Protein AF-A0A7C0UUF5-F1 (afdb_monomer_lite)

Foldseek 3Di:
DQVQQPQNADLVVLLVCLVVVVLVVNVVRPLVVRPLPQ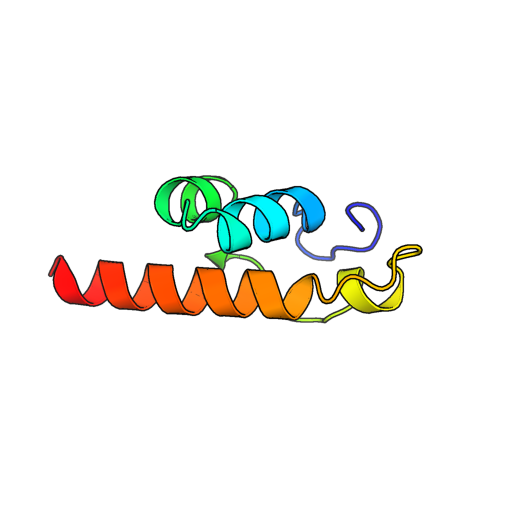RCCVPPPVNDSSSVSSVSSNVVNVVVVVVVD

Radius of gyration: 11.5 Å; chains: 1; bounding box: 28×24×30 Å

pLDDT: mean 95.93, std 5.66, range [58.41, 98.5]

Sequence (69 aa):
CVDVCPMGLVPTRLYSLALADMFSEAKRLGALDCIECGCCSYVCPAGLKLVHGIRFAKSEIMMQMRKAG

Secondary structure (DSSP, 8-state):
--TT-TT---HHHHHHHHHTT-HHHHHHTTGGG-----HHHHT-TT---HHHHHHHHHHHHHHHHHH--

Structure (mmCIF, N/CA/C/O backbone):
data_AF-A0A7C0UUF5-F1
#
_entry.id   AF-A0A7C0UUF5-F1
#
loop_
_atom_site.group_PDB
_atom_site.id
_atom_site.type_symbol
_atom_site.label_atom_id
_atom_site.label_alt_id
_atom_site.label_comp_id
_atom_site.label_asym_id
_atom_site.label_entity_id
_atom_site.label_seq_id
_atom_site.pdbx_PDB_ins_code
_atom_site.Cartn_x
_atom_site.Cartn_y
_atom_site.Cartn_z
_atom_site.occupancy
_atom_site.B_iso_or_equiv
_atom_site.auth_seq_id
_atom_site.auth_comp_id
_atom_site.auth_asym_id
_atom_site.auth_atom_id
_atom_site.pdbx_PDB_model_num
ATOM 1 N N . CYS A 1 1 ? 3.361 -5.119 -10.436 1.00 86.56 1 CYS A N 1
ATOM 2 C CA . CYS A 1 1 ? 2.846 -5.017 -9.044 1.00 86.56 1 CYS A CA 1
ATOM 3 C C . CYS A 1 1 ? 1.690 -5.972 -8.774 1.00 86.56 1 CYS A C 1
ATOM 5 O O . CYS A 1 1 ? 1.744 -6.641 -7.753 1.00 86.56 1 CYS A O 1
ATOM 7 N N . VAL A 1 2 ? 0.668 -6.012 -9.639 1.00 93.44 2 VAL A N 1
ATOM 8 C CA . VAL A 1 2 ? -0.453 -6.968 -9.538 1.00 93.44 2 VAL A CA 1
ATOM 9 C C . VAL A 1 2 ? 0.047 -8.397 -9.749 1.00 93.44 2 VAL A C 1
ATOM 11 O O . VAL A 1 2 ? -0.138 -9.232 -8.875 1.00 93.44 2 VAL A O 1
ATOM 14 N N . ASP A 1 3 ? 0.809 -8.628 -10.820 1.00 94.62 3 ASP A N 1
ATOM 15 C CA . ASP A 1 3 ? 1.280 -9.969 -11.220 1.00 94.62 3 ASP A CA 1
ATOM 16 C C . ASP A 1 3 ? 2.191 -10.654 -10.191 1.00 94.62 3 ASP A C 1
ATOM 18 O O . ASP A 1 3 ? 2.336 -11.869 -10.191 1.00 94.62 3 ASP A O 1
ATOM 22 N N . VAL A 1 4 ? 2.811 -9.873 -9.302 1.00 95.62 4 VAL A N 1
ATOM 23 C CA . VAL A 1 4 ? 3.703 -10.377 -8.244 1.00 95.62 4 VAL A CA 1
ATOM 24 C C . VAL A 1 4 ? 3.035 -10.406 -6.871 1.00 95.62 4 VAL A C 1
ATOM 26 O O . VAL A 1 4 ? 3.687 -10.721 -5.878 1.00 95.62 4 VAL A O 1
ATOM 29 N N . CYS A 1 5 ? 1.775 -9.977 -6.767 1.00 97.31 5 CYS A N 1
ATOM 30 C CA . CYS A 1 5 ? 1.084 -9.923 -5.490 1.00 97.31 5 CYS A CA 1
ATOM 31 C C . CYS A 1 5 ? 0.523 -11.312 -5.150 1.00 97.31 5 CYS A C 1
ATOM 33 O O . CYS A 1 5 ? -0.392 -11.763 -5.836 1.00 97.31 5 CYS A O 1
ATOM 35 N N . PRO A 1 6 ? 0.974 -11.966 -4.062 1.00 96.06 6 PRO A N 1
ATOM 36 C CA . PRO A 1 6 ? 0.482 -13.297 -3.695 1.00 96.06 6 PRO A CA 1
ATOM 37 C C . PRO A 1 6 ? -0.996 -13.298 -3.278 1.00 96.06 6 PRO A C 1
ATOM 39 O O . PRO A 1 6 ? -1.643 -14.335 -3.306 1.00 96.06 6 PRO A O 1
ATOM 42 N N . MET A 1 7 ? -1.532 -12.130 -2.912 1.00 97.44 7 MET A N 1
ATOM 43 C CA . MET A 1 7 ? -2.929 -11.949 -2.508 1.00 97.44 7 MET A CA 1
ATOM 44 C C . MET A 1 7 ? -3.832 -11.498 -3.666 1.00 97.44 7 MET A C 1
ATOM 46 O O . MET A 1 7 ? -4.999 -11.202 -3.440 1.00 97.44 7 MET A O 1
ATOM 50 N N . GLY A 1 8 ? -3.298 -11.365 -4.889 1.00 96.06 8 GLY A N 1
ATOM 51 C CA . GLY A 1 8 ? -4.07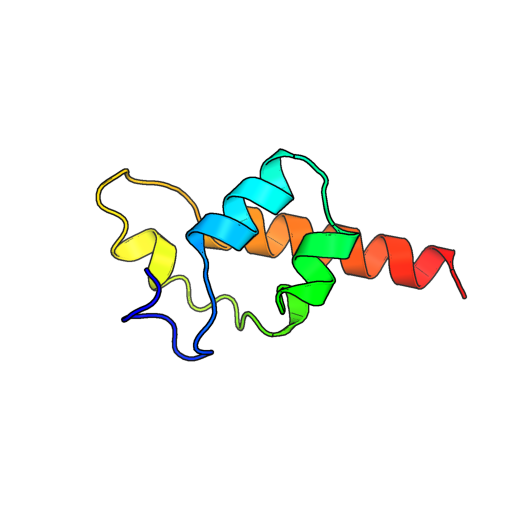3 -10.904 -6.048 1.00 96.06 8 GLY A CA 1
ATOM 52 C C . GLY A 1 8 ? -4.604 -9.468 -5.933 1.00 96.06 8 GLY A C 1
ATOM 53 O O . GLY A 1 8 ? -5.583 -9.116 -6.583 1.00 96.06 8 GLY A O 1
ATOM 54 N N . LEU A 1 9 ? -3.988 -8.630 -5.093 1.00 97.38 9 LEU A N 1
ATOM 55 C CA . LEU A 1 9 ? -4.426 -7.249 -4.873 1.00 97.38 9 LEU A CA 1
ATOM 56 C C . LEU A 1 9 ? -3.995 -6.321 -6.016 1.00 97.38 9 LEU A C 1
ATOM 58 O O . LEU A 1 9 ? -3.212 -6.687 -6.896 1.00 97.38 9 LEU A O 1
ATOM 62 N N . VAL A 1 10 ? -4.433 -5.059 -5.935 1.00 97.31 10 VAL A N 1
ATOM 63 C CA . VAL A 1 10 ? -3.974 -3.961 -6.801 1.00 97.31 10 VAL A CA 1
ATOM 64 C C . VAL A 1 10 ? -3.128 -2.962 -5.992 1.00 97.31 10 VAL A C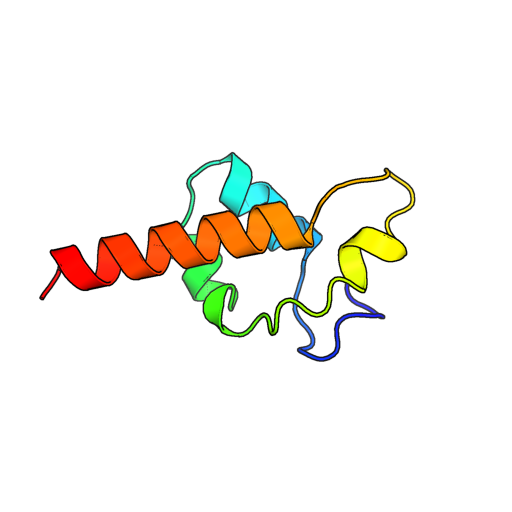 1
ATOM 66 O O . VAL A 1 10 ? -3.634 -1.912 -5.586 1.00 97.31 10 VAL A O 1
ATOM 69 N N . PRO A 1 11 ? -1.826 -3.243 -5.733 1.00 97.19 11 PRO A N 1
ATOM 70 C CA . PRO A 1 11 ? -1.013 -2.460 -4.799 1.00 97.19 11 PRO A CA 1
ATOM 71 C C . PRO A 1 11 ? -0.872 -0.986 -5.166 1.00 97.19 11 PRO A C 1
ATOM 73 O O . PRO A 1 11 ? -0.817 -0.138 -4.284 1.00 97.19 11 PRO A O 1
ATOM 76 N N . THR A 1 12 ? -0.816 -0.669 -6.461 1.00 97.25 12 THR A N 1
ATOM 77 C CA . THR A 1 12 ? -0.713 0.713 -6.947 1.00 97.25 12 THR A CA 1
ATOM 78 C C . THR A 1 12 ? -1.964 1.515 -6.609 1.00 97.25 12 THR A C 1
ATOM 80 O O . THR A 1 12 ? -1.852 2.636 -6.127 1.00 97.25 12 THR A O 1
ATOM 83 N N . ARG A 1 13 ? -3.154 0.925 -6.778 1.00 98.00 13 ARG A N 1
ATOM 84 C CA . ARG A 1 13 ? -4.421 1.576 -6.431 1.00 98.00 13 ARG A CA 1
ATOM 85 C C . ARG A 1 13 ? -4.573 1.733 -4.922 1.00 98.00 13 ARG A C 1
ATOM 87 O O . ARG A 1 13 ? -4.946 2.811 -4.475 1.00 98.00 13 ARG A O 1
ATOM 94 N N . LEU A 1 14 ? -4.243 0.699 -4.146 1.00 98.31 14 LEU A N 1
ATOM 95 C CA . LEU A 1 14 ? -4.249 0.771 -2.681 1.00 98.31 14 LEU A CA 1
ATOM 96 C C . LEU A 1 14 ? -3.291 1.849 -2.161 1.00 98.31 14 LEU A C 1
ATOM 98 O O . LEU A 1 14 ? -3.650 2.604 -1.266 1.00 98.31 14 LEU A O 1
ATOM 102 N N . TYR A 1 15 ? -2.103 1.960 -2.757 1.00 98.19 15 TYR A N 1
ATOM 103 C CA . TYR A 1 15 ? -1.144 3.013 -2.439 1.00 98.19 15 TYR A CA 1
ATOM 104 C C . TYR A 1 15 ? -1.698 4.413 -2.740 1.00 98.19 15 TYR A C 1
ATOM 106 O O . TYR A 1 15 ? -1.627 5.284 -1.881 1.00 98.19 15 TYR A O 1
ATOM 114 N N . SER A 1 16 ? -2.305 4.631 -3.912 1.00 98.19 16 SER A N 1
ATOM 115 C CA . SER A 1 16 ? -2.933 5.920 -4.238 1.00 98.19 16 SER A CA 1
ATOM 116 C C . SER A 1 16 ? -4.067 6.283 -3.278 1.00 98.19 16 SER A C 1
ATOM 118 O O . SER A 1 16 ? -4.166 7.433 -2.867 1.00 98.19 16 SER A O 1
ATOM 120 N N . LEU A 1 17 ? -4.899 5.310 -2.891 1.00 98.50 17 LEU A N 1
ATOM 121 C CA . LEU A 1 17 ? -5.965 5.523 -1.908 1.00 98.50 17 LEU A CA 1
ATOM 122 C C . LEU A 1 17 ? -5.401 5.860 -0.523 1.00 98.50 17 LEU A C 1
ATOM 124 O O . LEU A 1 17 ? -5.958 6.712 0.159 1.00 98.50 17 LEU A O 1
ATOM 128 N N . ALA A 1 18 ? -4.286 5.234 -0.136 1.00 98.00 18 ALA A N 1
ATOM 129 C CA . ALA A 1 18 ? -3.589 5.536 1.109 1.00 98.00 18 ALA A CA 1
ATOM 130 C C . ALA A 1 18 ? -3.050 6.973 1.142 1.00 98.00 18 ALA A C 1
ATOM 132 O O . ALA A 1 18 ? -3.159 7.630 2.165 1.00 98.00 18 ALA A O 1
ATOM 133 N N . LEU A 1 19 ? -2.492 7.467 0.030 1.00 97.81 19 LEU A N 1
ATOM 134 C CA . LEU A 1 19 ? -2.009 8.851 -0.074 1.00 97.81 19 LEU A CA 1
ATOM 135 C C . LEU A 1 19 ? -3.135 9.892 -0.091 1.00 97.81 19 LEU A C 1
ATOM 137 O O . LEU A 1 19 ? -2.891 11.053 0.214 1.00 97.81 19 LEU A O 1
ATOM 141 N N . ALA A 1 20 ? -4.338 9.487 -0.492 1.00 98.38 20 ALA A N 1
ATOM 142 C CA . ALA A 1 20 ? -5.517 10.343 -0.545 1.00 98.38 20 ALA A CA 1
ATOM 143 C C . ALA A 1 20 ? -6.391 10.240 0.722 1.00 98.38 20 ALA A C 1
ATOM 145 O O . ALA A 1 20 ? -7.530 10.700 0.701 1.00 98.38 20 ALA A O 1
ATOM 146 N N . ASP A 1 21 ? -5.908 9.575 1.779 1.00 98.12 21 ASP A N 1
ATOM 147 C CA . ASP A 1 21 ? -6.651 9.284 3.015 1.00 98.12 21 ASP A CA 1
ATOM 148 C C . ASP A 1 21 ? -8.017 8.593 2.786 1.00 98.12 21 ASP A C 1
ATOM 150 O O . ASP A 1 21 ? -8.924 8.614 3.622 1.00 98.12 21 ASP A O 1
ATOM 154 N N . MET A 1 22 ? -8.179 7.910 1.647 1.00 98.31 22 MET A N 1
ATOM 155 C CA . MET A 1 22 ? -9.411 7.221 1.251 1.00 98.31 22 MET A CA 1
ATOM 156 C C . MET A 1 22 ? -9.476 5.810 1.855 1.00 98.31 22 MET A C 1
ATOM 158 O O . MET A 1 22 ? -9.608 4.805 1.149 1.00 98.31 22 MET A O 1
ATOM 162 N N . PHE A 1 23 ? -9.379 5.717 3.181 1.00 98.06 23 PHE A N 1
ATOM 163 C CA . PHE A 1 23 ? -9.228 4.448 3.904 1.00 98.06 23 PHE A CA 1
ATOM 164 C C . PHE A 1 23 ? -10.437 3.515 3.791 1.00 98.06 23 PHE A C 1
ATOM 166 O O . PHE A 1 23 ? -10.263 2.302 3.674 1.00 98.06 23 PHE A O 1
ATOM 173 N N . SER A 1 24 ? -11.656 4.055 3.743 1.00 97.19 24 SER A N 1
ATOM 174 C CA . SER A 1 24 ? -12.875 3.261 3.526 1.00 97.19 24 SER A CA 1
ATOM 175 C C . SER A 1 24 ? -12.861 2.543 2.176 1.00 97.19 24 SER A C 1
ATOM 177 O O . SER A 1 24 ? -13.216 1.369 2.077 1.00 97.19 24 SER A O 1
ATOM 179 N N . GLU A 1 25 ? -12.394 3.230 1.135 1.00 98.19 25 GLU A N 1
ATOM 180 C CA . GLU A 1 25 ? -12.280 2.670 -0.209 1.00 98.19 25 GLU A CA 1
ATOM 181 C C . GLU A 1 25 ? -11.103 1.692 -0.301 1.00 98.19 25 GLU A C 1
ATOM 183 O O . GLU A 1 25 ? -11.233 0.616 -0.883 1.00 98.19 25 GLU A O 1
ATOM 188 N N . ALA A 1 26 ? -9.976 2.008 0.346 1.00 98.25 26 ALA A N 1
ATOM 189 C CA . ALA A 1 26 ? -8.849 1.086 0.463 1.00 98.25 26 ALA A CA 1
ATOM 190 C C . ALA A 1 26 ? -9.272 -0.223 1.153 1.00 98.25 26 ALA A C 1
ATOM 192 O O . ALA A 1 26 ? -8.934 -1.307 0.678 1.00 98.25 26 ALA A O 1
ATOM 193 N N . LYS A 1 27 ? -10.072 -0.139 2.225 1.00 98.00 27 LYS A N 1
ATOM 194 C CA . LYS A 1 27 ? -10.659 -1.305 2.902 1.00 98.00 27 LYS A CA 1
ATOM 195 C C . LYS A 1 27 ? -11.526 -2.125 1.948 1.00 98.00 27 LYS A C 1
ATOM 197 O O . LYS A 1 27 ? -11.358 -3.338 1.891 1.00 98.00 27 LYS A O 1
ATOM 202 N N . ARG A 1 28 ? -12.415 -1.476 1.186 1.00 97.75 28 ARG A N 1
ATOM 203 C CA . ARG A 1 28 ? -13.284 -2.140 0.198 1.00 97.75 28 ARG A CA 1
ATOM 204 C C . ARG A 1 28 ? -12.493 -2.849 -0.904 1.00 97.75 28 ARG A C 1
ATOM 206 O O . ARG A 1 28 ? -12.936 -3.876 -1.402 1.00 97.75 28 ARG A O 1
ATOM 213 N N . LEU A 1 29 ? -11.319 -2.326 -1.251 1.00 97.38 29 LEU A N 1
ATOM 214 C CA . LEU A 1 29 ? -10.401 -2.912 -2.228 1.00 97.38 29 LEU A CA 1
ATOM 215 C C . LEU A 1 29 ? -9.453 -3.974 -1.623 1.00 97.38 29 LEU A C 1
ATOM 217 O O . LEU A 1 29 ? -8.502 -4.393 -2.280 1.00 97.38 29 LEU A O 1
A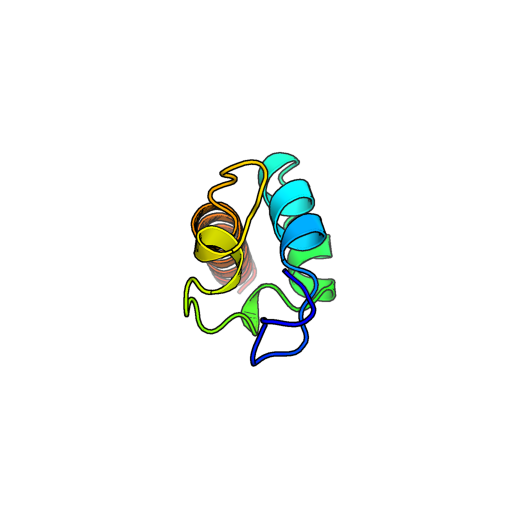TOM 221 N N . GLY A 1 30 ? -9.672 -4.400 -0.376 1.00 97.50 30 GLY A N 1
ATOM 222 C CA . GLY A 1 30 ? -8.891 -5.471 0.248 1.00 97.50 30 GLY A CA 1
ATOM 223 C C . GLY A 1 30 ? -7.559 -5.021 0.856 1.00 97.50 30 GLY A C 1
ATOM 224 O O . GLY A 1 30 ? -6.629 -5.815 0.971 1.00 97.50 30 GLY A O 1
ATOM 225 N N . ALA A 1 31 ? -7.420 -3.753 1.275 1.00 97.94 31 ALA A N 1
ATOM 226 C CA . ALA A 1 31 ? -6.202 -3.280 1.956 1.00 97.94 31 ALA A CA 1
ATOM 227 C C . ALA A 1 31 ? -5.803 -4.163 3.154 1.00 97.94 31 ALA A C 1
ATOM 229 O O . ALA A 1 31 ? -4.614 -4.376 3.400 1.00 97.94 31 ALA A O 1
ATOM 230 N N . LEU A 1 32 ? -6.794 -4.684 3.887 1.00 97.94 32 LEU A N 1
ATOM 231 C CA . LEU A 1 32 ? -6.581 -5.539 5.055 1.00 97.94 32 LEU A CA 1
ATOM 232 C C . LEU A 1 32 ? -6.046 -6.933 4.694 1.00 97.94 32 LEU A C 1
ATOM 234 O O . LEU A 1 32 ? -5.335 -7.516 5.509 1.00 97.94 32 LEU A O 1
ATOM 238 N N . ASP A 1 33 ? -6.281 -7.408 3.469 1.00 98.12 33 ASP A N 1
ATOM 239 C CA . ASP A 1 33 ? -5.823 -8.720 2.995 1.00 98.12 33 ASP A CA 1
ATOM 240 C C . ASP A 1 33 ? -4.331 -8.723 2.632 1.00 98.12 33 ASP A C 1
ATOM 242 O O . ASP A 1 33 ? -3.715 -9.773 2.467 1.00 98.12 33 ASP A O 1
ATOM 246 N N . CYS A 1 34 ? -3.706 -7.549 2.493 1.00 97.94 34 CYS A N 1
ATOM 247 C CA . CYS A 1 34 ? -2.294 -7.469 2.133 1.00 97.94 34 CYS A CA 1
ATOM 248 C C . CYS A 1 34 ? -1.415 -8.101 3.221 1.00 97.94 34 CYS A C 1
ATOM 250 O O . CYS A 1 34 ? -1.342 -7.587 4.323 1.00 97.94 34 CYS A O 1
ATOM 252 N N . ILE A 1 35 ? -0.651 -9.148 2.924 1.00 98.06 35 ILE A N 1
ATOM 253 C CA . ILE A 1 35 ? 0.237 -9.796 3.914 1.00 98.06 35 ILE A CA 1
ATOM 254 C C . ILE A 1 35 ? 1.593 -9.096 4.112 1.00 98.06 35 ILE A C 1
ATOM 256 O O . ILE A 1 35 ? 2.509 -9.664 4.692 1.00 98.06 35 ILE A O 1
ATOM 260 N N . GLU A 1 36 ? 1.761 -7.883 3.580 1.00 97.62 36 GLU A N 1
ATOM 261 C CA . GLU A 1 36 ? 2.966 -7.057 3.772 1.00 97.62 36 GLU A CA 1
ATOM 262 C C . GLU A 1 36 ? 4.282 -7.681 3.256 1.00 97.62 36 GLU A C 1
ATOM 264 O O . GLU A 1 36 ? 5.366 -7.243 3.625 1.00 97.62 36 GLU A O 1
ATOM 269 N N . CYS A 1 37 ? 4.204 -8.630 2.314 1.00 97.62 37 CYS A N 1
ATOM 270 C CA . CYS A 1 37 ? 5.363 -9.321 1.723 1.00 97.62 37 CYS A CA 1
ATOM 271 C C . CYS A 1 37 ? 6.380 -8.413 1.000 1.00 97.62 37 CYS A C 1
ATOM 273 O O . CYS A 1 37 ? 7.509 -8.820 0.753 1.00 97.62 37 CYS A O 1
ATOM 275 N N . GLY A 1 38 ? 5.990 -7.199 0.598 1.00 96.38 38 GLY A N 1
ATOM 276 C CA . GLY A 1 38 ? 6.893 -6.233 -0.036 1.00 96.38 38 GLY A CA 1
ATOM 277 C C . GLY A 1 38 ? 7.216 -6.469 -1.518 1.00 96.38 38 GLY A C 1
ATOM 278 O O . GLY A 1 38 ? 7.811 -5.581 -2.131 1.00 96.38 38 GLY A O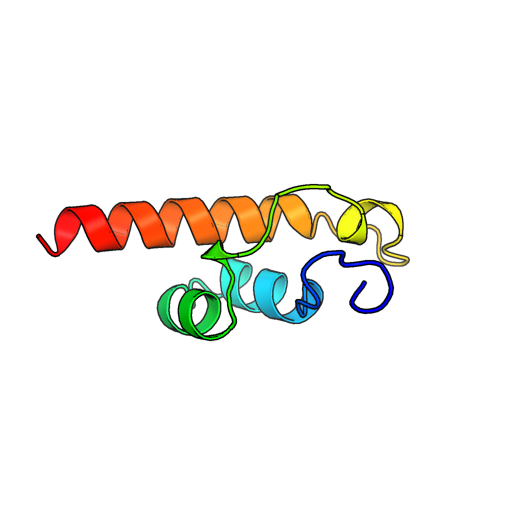 1
ATOM 279 N N . CYS A 1 39 ? 6.770 -7.575 -2.131 1.00 97.06 39 CYS A N 1
ATOM 280 C CA . CYS A 1 39 ? 7.054 -7.907 -3.538 1.00 97.06 39 CYS A CA 1
ATOM 281 C C . CYS A 1 39 ? 6.699 -6.766 -4.503 1.00 97.06 39 CYS A C 1
ATOM 283 O O . CYS A 1 39 ? 7.458 -6.458 -5.417 1.00 97.06 39 CYS A O 1
ATOM 285 N N . CYS A 1 40 ? 5.570 -6.089 -4.271 1.00 97.12 40 CYS A N 1
ATOM 286 C CA . CYS A 1 40 ? 5.124 -4.972 -5.099 1.00 97.12 40 CYS A CA 1
ATOM 287 C C . CYS A 1 40 ? 6.074 -3.767 -5.061 1.00 97.12 40 CYS A C 1
ATOM 289 O O . CYS A 1 40 ? 6.276 -3.144 -6.099 1.00 97.12 40 CYS A O 1
ATOM 291 N N . SER A 1 41 ? 6.661 -3.452 -3.902 1.00 96.94 41 SER A N 1
ATOM 292 C CA . SER A 1 41 ? 7.640 -2.367 -3.765 1.00 96.94 41 SER A CA 1
ATOM 293 C C . SER A 1 41 ? 8.959 -2.735 -4.433 1.00 96.94 41 SER A C 1
ATOM 295 O O . SER A 1 41 ? 9.555 -1.895 -5.094 1.00 96.94 41 SER A O 1
ATOM 297 N N . TYR A 1 42 ? 9.398 -3.987 -4.271 1.00 97.12 42 TYR A N 1
ATOM 298 C CA . TYR A 1 42 ? 10.666 -4.465 -4.818 1.00 97.12 42 TYR A CA 1
ATOM 299 C C . TYR A 1 42 ? 10.696 -4.406 -6.350 1.00 97.12 42 TYR A C 1
ATOM 301 O O . TYR A 1 42 ? 11.659 -3.916 -6.926 1.00 97.12 42 TYR A O 1
ATOM 309 N N . VAL A 1 43 ? 9.621 -4.845 -7.015 1.00 96.50 43 VAL A N 1
ATOM 310 C CA . VAL A 1 43 ? 9.560 -4.856 -8.489 1.00 96.50 43 VAL A CA 1
ATOM 311 C C . VAL A 1 43 ? 9.112 -3.528 -9.103 1.00 96.50 43 VAL A C 1
ATOM 313 O O . VAL A 1 43 ? 8.928 -3.450 -10.316 1.00 96.50 43 VAL A O 1
ATOM 316 N N . CYS A 1 44 ? 8.826 -2.501 -8.298 1.00 95.62 44 CYS A N 1
ATOM 317 C CA . CYS A 1 44 ? 8.231 -1.274 -8.812 1.00 95.62 44 CYS A CA 1
ATOM 318 C C . CYS A 1 44 ? 9.252 -0.490 -9.660 1.00 95.62 44 CYS A C 1
ATOM 320 O O . CYS A 1 44 ? 10.226 0.012 -9.099 1.00 95.62 44 CYS A O 1
ATOM 322 N N . PRO A 1 45 ? 9.018 -0.281 -10.971 1.00 94.06 45 PRO A N 1
ATOM 323 C CA . PRO A 1 45 ? 9.969 0.438 -11.826 1.00 94.06 45 PRO A CA 1
ATOM 324 C C . PRO A 1 45 ? 10.078 1.927 -11.465 1.00 94.06 45 PRO A C 1
ATOM 326 O O . PRO A 1 45 ? 11.106 2.549 -11.696 1.00 94.06 45 PRO A O 1
ATOM 329 N N . ALA A 1 46 ? 9.031 2.494 -10.860 1.00 95.81 46 ALA A N 1
ATOM 330 C CA . ALA A 1 46 ? 9.011 3.871 -10.375 1.00 95.81 46 ALA A CA 1
ATOM 331 C C . ALA A 1 46 ? 9.629 4.036 -8.970 1.00 95.81 46 ALA A C 1
ATOM 333 O O . ALA A 1 46 ? 9.608 5.133 -8.420 1.00 95.81 46 ALA A O 1
ATOM 334 N N . GLY A 1 47 ? 10.120 2.956 -8.346 1.00 94.38 47 GLY A N 1
ATOM 335 C CA . GLY A 1 47 ? 10.709 3.001 -7.002 1.00 94.38 47 GLY A CA 1
ATOM 336 C C . GLY A 1 47 ? 9.719 3.342 -5.879 1.00 94.38 47 GLY A C 1
ATOM 337 O O . GLY A 1 47 ? 10.129 3.728 -4.783 1.00 94.38 47 GLY A O 1
ATOM 338 N N . LEU A 1 48 ? 8.409 3.217 -6.126 1.00 96.31 48 LEU A N 1
ATOM 339 C CA . LEU A 1 48 ? 7.392 3.530 -5.126 1.00 96.31 48 LEU A CA 1
ATOM 340 C C . LEU A 1 48 ? 7.426 2.529 -3.968 1.00 96.31 48 LEU A C 1
ATOM 342 O O . LEU A 1 48 ? 7.444 1.310 -4.145 1.00 96.31 48 LEU A O 1
ATOM 346 N N . LYS A 1 49 ? 7.316 3.062 -2.752 1.00 96.44 49 LYS A N 1
ATOM 347 C CA . LYS A 1 49 ? 7.230 2.296 -1.504 1.00 96.44 49 LYS A CA 1
ATOM 348 C C . LYS A 1 49 ? 5.805 1.767 -1.268 1.00 96.44 49 LYS A C 1
ATOM 350 O O . LYS A 1 49 ? 5.193 2.066 -0.244 1.00 96.44 49 LYS A O 1
ATOM 355 N N . LEU A 1 50 ? 5.279 0.983 -2.212 1.00 97.44 50 LEU A N 1
ATOM 356 C CA . LEU A 1 50 ? 3.876 0.540 -2.240 1.00 97.44 50 LEU A CA 1
ATOM 357 C C . LEU A 1 50 ? 3.438 -0.140 -0.936 1.00 97.44 50 LEU A C 1
ATOM 359 O O . LEU A 1 50 ? 2.430 0.246 -0.349 1.00 97.44 50 LEU A O 1
ATOM 363 N N . VAL A 1 51 ? 4.224 -1.096 -0.435 1.00 97.94 51 VAL A N 1
ATOM 364 C CA . VAL A 1 51 ? 3.915 -1.813 0.814 1.00 97.94 51 VAL A CA 1
ATOM 365 C C . VAL A 1 51 ? 3.837 -0.876 2.021 1.00 97.94 51 VAL A C 1
ATOM 367 O O . VAL A 1 51 ? 3.002 -1.088 2.889 1.00 97.94 51 VAL A O 1
ATOM 370 N N . HIS A 1 52 ? 4.643 0.191 2.070 1.00 98.06 52 HIS A N 1
ATOM 371 C CA . HIS A 1 52 ? 4.600 1.149 3.177 1.00 98.06 52 HIS A CA 1
ATOM 372 C C . HIS A 1 52 ? 3.299 1.957 3.169 1.00 98.06 52 HIS A C 1
ATOM 374 O O . HIS A 1 52 ? 2.692 2.120 4.222 1.00 98.06 52 HIS A O 1
ATOM 380 N N . GLY A 1 53 ? 2.827 2.397 1.996 1.00 98.06 53 GLY A N 1
ATOM 381 C CA . GLY A 1 53 ? 1.527 3.070 1.897 1.00 98.06 53 GLY A CA 1
ATOM 382 C C . GLY A 1 53 ? 0.361 2.141 2.246 1.00 98.06 53 GLY A C 1
ATOM 383 O O . GLY A 1 53 ? -0.558 2.546 2.949 1.00 98.06 53 GLY A O 1
ATOM 384 N N . ILE A 1 54 ? 0.423 0.866 1.850 1.00 98.19 54 ILE A N 1
ATOM 385 C CA . ILE A 1 54 ? -0.614 -0.115 2.215 1.00 98.19 54 ILE A CA 1
ATOM 386 C C . ILE A 1 54 ? -0.612 -0.384 3.729 1.00 98.19 54 ILE A C 1
ATOM 388 O O . ILE A 1 54 ? -1.678 -0.442 4.337 1.00 98.19 54 ILE A O 1
ATOM 392 N N . ARG A 1 55 ? 0.567 -0.490 4.357 1.00 98.38 55 ARG A N 1
ATOM 393 C CA . ARG A 1 55 ? 0.715 -0.612 5.821 1.00 98.38 55 ARG A CA 1
ATOM 394 C C . ARG A 1 55 ? 0.125 0.585 6.558 1.00 98.38 55 ARG A C 1
ATOM 396 O O . ARG A 1 55 ? -0.580 0.401 7.547 1.00 98.38 55 ARG A O 1
ATOM 403 N N . PHE A 1 56 ? 0.377 1.791 6.052 1.00 98.38 56 PHE A N 1
ATOM 404 C CA . PHE A 1 56 ? -0.237 3.009 6.568 1.00 98.38 56 PHE A CA 1
ATOM 4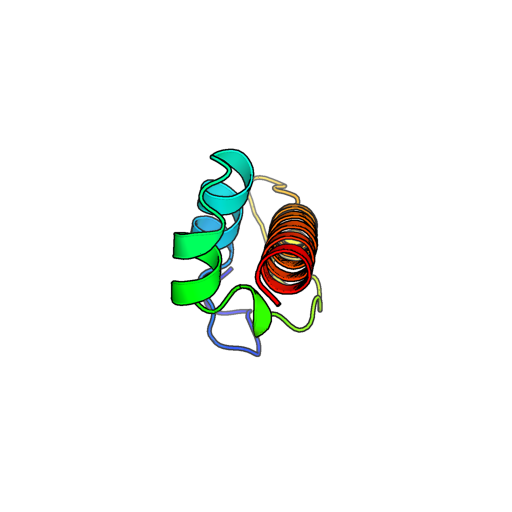05 C C . PHE A 1 56 ? -1.769 2.938 6.480 1.00 98.38 56 PHE A C 1
ATOM 407 O O . PHE A 1 56 ? -2.434 3.031 7.508 1.00 98.38 56 PHE A O 1
ATOM 414 N N . ALA A 1 57 ? -2.329 2.634 5.303 1.00 98.25 57 ALA A N 1
ATOM 415 C CA . ALA A 1 57 ? -3.778 2.488 5.145 1.00 98.25 57 ALA A CA 1
ATOM 416 C C . ALA A 1 57 ? -4.381 1.429 6.078 1.00 98.25 57 ALA A C 1
ATOM 418 O O . ALA A 1 57 ? -5.425 1.666 6.679 1.00 98.25 57 ALA A O 1
ATOM 419 N N . LYS A 1 58 ? -3.727 0.275 6.249 1.00 98.19 58 LYS A N 1
ATOM 420 C CA . LYS A 1 58 ? -4.162 -0.753 7.205 1.00 98.19 58 LYS A CA 1
ATOM 421 C C . LYS A 1 58 ? -4.234 -0.225 8.636 1.00 98.19 58 LYS A C 1
ATOM 423 O O . LYS A 1 58 ? -5.220 -0.489 9.320 1.00 98.19 58 LYS A O 1
ATOM 428 N N . SER A 1 59 ? -3.201 0.491 9.084 1.00 98.06 59 SER A N 1
ATOM 429 C CA . SER A 1 59 ? -3.155 1.087 10.424 1.00 98.06 59 SER A CA 1
ATOM 430 C C . SER A 1 59 ? -4.325 2.044 10.645 1.00 98.06 59 SER A C 1
ATOM 432 O O . SER A 1 59 ? -5.034 1.928 11.645 1.00 98.06 59 SER A O 1
ATOM 434 N N . GLU A 1 60 ? -4.582 2.923 9.677 1.00 98.19 60 GLU A N 1
ATOM 435 C CA . GLU A 1 60 ? -5.682 3.888 9.738 1.00 98.19 60 GLU A CA 1
ATOM 436 C C . GLU A 1 60 ? -7.051 3.200 9.746 1.00 98.19 60 GLU A C 1
ATOM 438 O O . GLU A 1 60 ? -7.896 3.511 10.587 1.00 98.19 60 GLU A O 1
ATOM 443 N N . ILE A 1 61 ? -7.254 2.184 8.900 1.00 97.88 61 ILE A N 1
ATOM 444 C CA . ILE A 1 61 ? -8.483 1.378 8.897 1.00 97.88 61 ILE A CA 1
ATOM 445 C C . ILE A 1 61 ? -8.708 0.725 10.267 1.00 97.88 61 ILE A C 1
ATOM 447 O O . ILE A 1 61 ? -9.813 0.787 10.809 1.00 97.88 61 ILE A O 1
ATOM 451 N N . MET A 1 62 ? -7.674 0.112 10.851 1.00 96.75 62 MET A N 1
ATOM 452 C CA . MET A 1 62 ? -7.777 -0.516 12.170 1.00 96.75 62 MET A CA 1
ATOM 453 C C . MET A 1 62 ? -8.078 0.511 13.266 1.00 96.75 62 MET A C 1
ATOM 455 O O . MET A 1 62 ? -8.895 0.240 14.146 1.00 96.75 62 MET A O 1
ATOM 459 N N . MET A 1 63 ? -7.470 1.700 13.214 1.00 96.38 63 MET A N 1
ATOM 460 C CA . MET A 1 63 ? -7.766 2.773 14.164 1.00 96.38 63 MET A CA 1
ATOM 461 C C . MET A 1 63 ? -9.222 3.244 14.047 1.00 96.38 63 MET A C 1
ATOM 463 O O . MET A 1 63 ? -9.888 3.413 15.067 1.00 96.38 63 MET A O 1
ATOM 467 N N . GLN A 1 64 ? -9.736 3.423 12.828 1.00 94.75 64 GLN A N 1
ATOM 468 C CA . GLN A 1 64 ? -11.132 3.805 12.594 1.00 94.75 64 GLN A CA 1
ATOM 469 C C . GLN A 1 64 ? -12.110 2.743 13.103 1.00 94.75 64 GLN A C 1
ATOM 471 O O . GLN A 1 64 ? -13.104 3.083 13.738 1.00 94.75 64 GLN A O 1
ATOM 476 N N . MET A 1 65 ? -11.804 1.457 12.900 1.00 92.06 65 MET A N 1
ATOM 477 C CA . MET A 1 65 ? -12.631 0.356 13.406 1.00 92.06 65 MET A CA 1
ATOM 478 C C . MET A 1 65 ? -12.692 0.325 14.937 1.00 92.06 65 MET A C 1
ATOM 480 O O . MET A 1 65 ? -13.748 0.039 15.488 1.00 92.06 65 MET A O 1
ATOM 484 N N . ARG A 1 66 ? -11.594 0.662 15.625 1.00 92.06 66 ARG A N 1
ATOM 485 C CA . ARG A 1 66 ? -11.554 0.737 17.098 1.00 92.06 66 ARG A CA 1
ATOM 486 C C . ARG A 1 66 ? -12.336 1.918 17.672 1.00 92.06 66 ARG A C 1
ATOM 488 O O . ARG A 1 66 ? -12.738 1.847 18.820 1.00 92.06 66 ARG A O 1
ATOM 495 N N . LYS A 1 67 ? -12.516 3.000 16.907 1.00 85.50 67 LYS A N 1
ATOM 496 C CA . LYS A 1 67 ? -13.315 4.172 17.314 1.00 85.50 67 LYS A CA 1
ATOM 497 C C . LYS A 1 67 ? -14.820 3.978 17.091 1.00 85.50 67 LYS A C 1
ATOM 499 O O . LYS A 1 67 ? -15.604 4.757 17.615 1.00 85.50 67 LYS A O 1
ATOM 504 N N . ALA A 1 68 ? -15.203 3.006 16.263 1.00 76.56 68 ALA A N 1
ATOM 505 C CA . ALA A 1 68 ? -16.587 2.758 15.868 1.00 76.56 68 ALA A CA 1
ATOM 506 C C . ALA A 1 68 ? -17.297 1.681 16.713 1.00 76.56 68 ALA A C 1
ATOM 508 O O . ALA A 1 68 ? -18.477 1.429 16.474 1.00 76.56 68 ALA A O 1
ATOM 509 N N . GLY A 1 69 ? -16.588 1.035 17.644 1.00 58.41 69 GLY A N 1
ATOM 510 C CA . GLY A 1 69 ? -17.133 0.083 18.619 1.00 58.41 69 GLY A CA 1
ATOM 511 C C . GLY A 1 69 ? -17.051 0.646 20.025 1.00 58.41 69 GLY A C 1
ATOM 512 O O . GLY A 1 69 ? -17.932 0.282 20.829 1.00 58.41 69 GLY A O 1
#